Protein AF-A0A7C6T0C9-F1 (afdb_monomer)

Solvent-accessible surface area (backbone atoms only — not comparable to full-atom values): 7483 Å² total; per-residue (Å²): 135,83,84,72,84,91,56,75,66,64,58,50,55,55,47,51,51,51,51,52,49,49,65,76,60,55,83,78,74,68,52,74,64,57,52,50,54,52,50,51,52,52,52,54,31,51,77,69,71,43,58,66,68,56,54,54,53,48,51,52,50,51,52,55,51,49,50,53,52,39,53,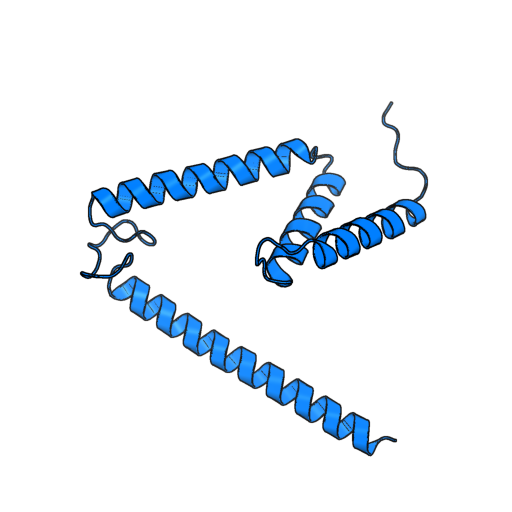57,24,50,77,68,46,20,6,60,83,80,63,76,47,57,36,40,92,99,49,67,38,18,66,70,63,43,54,52,50,52,50,51,48,54,52,49,53,51,51,52,51,51,50,54,51,52,53,52,52,52,51,55,54,57,64,74,75,112

Foldseek 3Di:
DDPDDPDPPVVVVVLVVVLVVCVVPVPVPDDPVNSVVVSVVLVVCVVVVHDSVNVVVVVVVVVVVLVVLLVVLVVVQHASPPSPDGPDPPDNHRPVVVVVVVVVVVVVVVVVVVVVVVVVVVVVVVVVVD

pLDDT: mean 83.06, std 14.76, range [38.5, 98.69]

Mean predicted aligned error: 9.75 Å

Secondary structure (DSSP, 8-state):
-----S-TTHHHHHHHHHHHHHHHT-TT---HHHHHHHHHHHHHHHHTT--HHHHHHHHHHHHHHHHHHHHHHHHTTB-TTTSSSBPPTT-SS-HHHHHHHHHHHHHHHHHHHHHHHHHHHHHHHHHHT-

Sequence (130 aa):
MGKFYARSEDAIEDFWAVVQWASSNNSYGLSNRDLIDRTLAFFHSLQRGADPLTYARRHKRDVEGYERRRKRLLAKGLCVVCGKRKVVPGYTRCRACREDAERRRREYDKLAGAVAYRQKKEQEVMACTL

Radius of gyration: 21.71 Å; Cα contacts (8 Å, |Δi|>4): 54; chains: 1; bounding box: 41×59×47 Å

Structure (mmCIF, N/CA/C/O backbone):
data_AF-A0A7C6T0C9-F1
#
_entry.id   AF-A0A7C6T0C9-F1
#
loop_
_atom_site.group_PDB
_atom_site.id
_atom_site.type_symbol
_atom_site.label_atom_id
_atom_site.label_alt_id
_atom_site.label_comp_id
_atom_site.label_asym_id
_atom_site.label_entity_id
_atom_site.label_seq_id
_atom_site.pdbx_PDB_ins_code
_atom_site.Cartn_x
_atom_site.Cartn_y
_atom_site.Cartn_z
_atom_site.occupancy
_atom_site.B_iso_or_equiv
_atom_site.auth_seq_id
_atom_site.auth_comp_id
_atom_site.auth_asym_id
_atom_site.auth_atom_id
_atom_site.pdbx_PDB_model_num
ATOM 1 N N . MET A 1 1 ? 11.894 34.341 -19.706 1.00 38.50 1 MET A N 1
ATOM 2 C CA . MET A 1 1 ? 12.549 33.512 -20.741 1.00 38.50 1 MET A CA 1
ATOM 3 C C . MET A 1 1 ? 12.976 32.202 -20.099 1.00 38.50 1 MET A C 1
ATOM 5 O O . MET A 1 1 ? 13.898 32.203 -19.294 1.00 38.50 1 MET A O 1
ATOM 9 N N . GLY A 1 2 ? 12.224 31.126 -20.345 1.00 45.25 2 GLY A N 1
ATOM 10 C CA . GLY A 1 2 ? 12.495 29.807 -19.771 1.00 45.25 2 GLY A CA 1
ATOM 11 C C . GLY A 1 2 ? 13.644 29.129 -20.507 1.00 45.25 2 GLY A C 1
ATOM 12 O O . GLY A 1 2 ? 13.589 28.988 -21.726 1.00 45.25 2 GLY A O 1
ATOM 13 N N . LYS A 1 3 ? 14.685 28.732 -19.772 1.00 44.88 3 LYS A N 1
ATOM 14 C CA . LYS A 1 3 ? 15.760 27.884 -20.290 1.00 44.88 3 LYS A CA 1
ATOM 15 C C . LYS A 1 3 ? 15.182 26.483 -20.501 1.00 44.88 3 LYS A C 1
ATOM 17 O O . LYS A 1 3 ? 15.081 25.705 -19.560 1.00 44.88 3 LYS A O 1
ATOM 22 N N . PHE A 1 4 ? 14.731 26.200 -21.720 1.00 47.53 4 PHE A N 1
ATOM 23 C CA . PHE A 1 4 ? 14.509 24.830 -22.170 1.00 47.53 4 PHE A CA 1
ATOM 24 C C . PHE A 1 4 ? 15.866 24.122 -22.151 1.00 47.53 4 PHE A C 1
ATOM 26 O O . PHE A 1 4 ? 16.827 24.630 -22.726 1.00 47.53 4 PHE A O 1
ATOM 33 N N . TYR A 1 5 ? 15.955 23.004 -21.433 1.00 52.88 5 TYR A N 1
ATOM 34 C CA . TYR A 1 5 ? 17.159 22.188 -21.317 1.00 52.88 5 TYR A CA 1
ATOM 35 C C . TYR A 1 5 ? 17.653 21.786 -22.713 1.00 52.88 5 TYR A C 1
ATOM 37 O O . TYR A 1 5 ? 17.076 20.924 -23.373 1.00 52.88 5 TYR A O 1
ATOM 45 N N . ALA A 1 6 ? 18.711 22.443 -23.178 1.00 47.53 6 ALA A N 1
ATOM 46 C CA . ALA A 1 6 ? 19.423 22.072 -24.386 1.00 47.53 6 ALA A CA 1
ATOM 47 C C . ALA A 1 6 ? 20.414 20.953 -24.039 1.00 47.53 6 ALA A C 1
ATOM 49 O O . ALA A 1 6 ? 21.540 21.249 -23.660 1.00 47.53 6 ALA A O 1
ATOM 50 N N . ARG A 1 7 ? 19.931 19.704 -24.134 1.00 52.34 7 ARG A N 1
ATOM 51 C CA . ARG A 1 7 ? 20.622 18.419 -24.403 1.00 52.34 7 ARG A CA 1
ATOM 52 C C . ARG A 1 7 ? 19.964 17.299 -23.601 1.00 52.34 7 ARG A C 1
ATOM 54 O O . ARG A 1 7 ? 20.110 17.193 -22.392 1.00 52.34 7 ARG A O 1
ATOM 61 N N . SER A 1 8 ? 19.206 16.467 -24.303 1.00 60.22 8 SER A N 1
ATOM 62 C CA . SER A 1 8 ? 18.516 15.298 -23.753 1.00 60.22 8 SER A CA 1
ATOM 63 C C . SER A 1 8 ? 19.458 14.162 -23.347 1.00 60.22 8 SER A C 1
ATOM 65 O O . SER A 1 8 ? 19.022 13.277 -22.624 1.00 60.22 8 SER A O 1
ATOM 67 N N . GLU A 1 9 ? 20.712 14.167 -23.807 1.00 61.44 9 GLU A N 1
ATOM 68 C CA . GLU A 1 9 ? 21.683 13.100 -23.524 1.00 61.44 9 GLU A CA 1
ATOM 6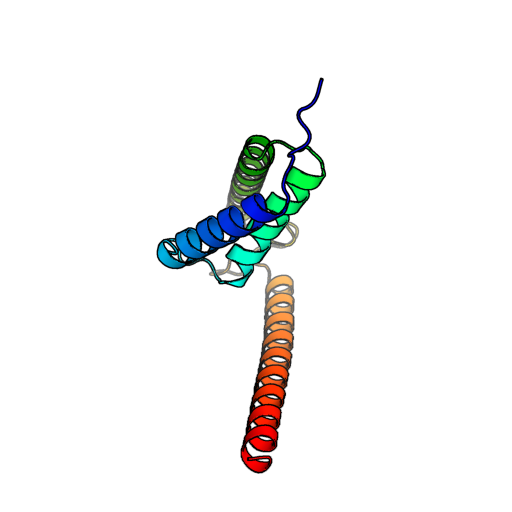9 C C . GLU A 1 9 ? 22.249 13.205 -22.100 1.00 61.44 9 GLU A C 1
ATOM 71 O O . GLU A 1 9 ? 22.198 12.225 -21.361 1.00 61.44 9 GLU A O 1
ATOM 76 N N . ASP A 1 10 ? 22.632 14.404 -21.651 1.00 61.56 10 ASP A N 1
ATOM 77 C CA . ASP A 1 10 ? 23.160 14.622 -20.291 1.00 61.56 10 ASP A CA 1
ATOM 78 C C . ASP A 1 10 ? 22.106 14.305 -19.207 1.00 61.56 10 ASP A C 1
ATOM 80 O O . ASP A 1 10 ? 22.405 13.754 -18.149 1.00 61.56 10 ASP A O 1
ATOM 84 N N . ALA A 1 11 ? 20.827 14.557 -19.506 1.00 63.34 11 ALA A N 1
ATOM 85 C CA . ALA A 1 11 ? 19.718 14.249 -18.604 1.00 63.34 11 ALA A CA 1
ATOM 86 C C . ALA A 1 11 ? 19.483 12.736 -18.410 1.00 63.34 11 ALA A C 1
ATOM 88 O O . ALA A 1 11 ? 18.895 12.331 -17.403 1.00 63.34 11 ALA A O 1
ATOM 89 N N . ILE A 1 12 ? 19.903 11.900 -19.367 1.00 69.25 12 ILE A N 1
ATOM 90 C CA . ILE A 1 12 ? 19.777 10.438 -19.278 1.00 69.25 12 ILE A CA 1
ATOM 91 C C . ILE A 1 12 ? 20.890 9.861 -18.399 1.00 69.25 12 ILE A C 1
ATOM 93 O O . ILE A 1 12 ? 20.626 8.953 -17.611 1.00 69.25 12 ILE A O 1
ATOM 97 N N . GLU A 1 13 ? 22.112 10.385 -18.483 1.00 70.06 13 GLU A N 1
ATOM 98 C CA . GLU A 1 13 ? 23.197 9.932 -17.605 1.00 70.06 13 GLU A CA 1
ATOM 99 C C . GLU A 1 13 ? 22.952 10.338 -16.147 1.00 70.06 13 GLU A C 1
ATOM 101 O O . GLU A 1 13 ? 23.055 9.497 -15.250 1.00 70.06 13 GLU A O 1
ATOM 106 N N . ASP A 1 14 ? 22.490 11.570 -15.911 1.00 70.56 14 ASP A N 1
ATOM 107 C CA . ASP A 1 14 ? 22.082 12.029 -14.577 1.00 70.56 14 ASP A CA 1
ATOM 108 C C . ASP A 1 14 ? 20.948 11.168 -13.995 1.00 70.56 14 ASP A C 1
ATOM 110 O O . ASP A 1 14 ? 20.917 10.867 -12.797 1.00 70.56 14 ASP A O 1
ATOM 114 N N . PHE A 1 15 ? 20.023 10.711 -14.844 1.00 70.44 15 PHE A N 1
ATOM 115 C CA . PHE A 1 15 ? 18.966 9.790 -14.439 1.00 70.44 15 PHE A CA 1
ATOM 116 C C . PHE A 1 15 ? 19.518 8.451 -13.950 1.00 70.44 15 PHE A C 1
ATOM 118 O O . PHE A 1 15 ? 19.148 7.990 -12.865 1.00 70.44 15 PHE A O 1
ATOM 125 N N . TRP A 1 16 ? 20.408 7.832 -14.728 1.00 73.94 16 TRP A N 1
ATOM 126 C CA . TRP A 1 16 ? 21.013 6.556 -14.357 1.00 73.94 16 TRP A CA 1
ATOM 127 C C . TRP A 1 16 ? 21.884 6.680 -13.110 1.00 73.94 16 TRP A C 1
ATOM 129 O O . TRP A 1 16 ? 21.823 5.796 -12.257 1.00 73.94 16 TRP A O 1
ATOM 139 N N . ALA A 1 17 ? 22.589 7.798 -12.927 1.00 71.94 17 ALA A N 1
ATOM 140 C CA . ALA A 1 17 ? 23.338 8.076 -11.706 1.00 71.94 17 ALA A CA 1
ATOM 141 C C . ALA A 1 17 ? 22.425 8.151 -10.468 1.00 71.94 17 ALA A C 1
ATOM 143 O O . ALA A 1 17 ? 22.739 7.559 -9.433 1.00 71.94 17 ALA A O 1
ATOM 144 N N . VAL A 1 18 ? 21.257 8.801 -10.569 1.00 67.19 18 VAL A N 1
ATOM 145 C CA . VAL A 1 18 ? 20.262 8.846 -9.480 1.00 67.19 18 VAL A CA 1
ATOM 146 C C . VAL A 1 18 ? 19.683 7.459 -9.194 1.00 67.19 18 VAL A C 1
ATOM 148 O O . VAL A 1 18 ? 19.559 7.081 -8.028 1.00 67.19 18 VAL A O 1
ATOM 151 N N . VAL A 1 19 ? 19.362 6.677 -10.228 1.00 70.50 19 VAL A N 1
ATOM 152 C CA . VAL A 1 19 ? 18.859 5.300 -10.075 1.00 70.50 19 VAL A CA 1
ATOM 153 C C . VAL A 1 19 ? 19.912 4.399 -9.425 1.00 70.50 19 VAL A C 1
ATOM 155 O O . VAL A 1 19 ? 19.600 3.661 -8.490 1.00 70.50 19 VAL A O 1
ATOM 158 N N . GLN A 1 20 ? 21.165 4.484 -9.866 1.00 71.31 20 GLN A N 1
ATOM 159 C CA . GLN A 1 20 ? 22.276 3.686 -9.354 1.00 71.31 20 GLN A CA 1
ATOM 160 C C . GLN A 1 20 ? 22.632 4.079 -7.915 1.00 71.31 20 GLN A C 1
ATOM 162 O O . GLN A 1 20 ? 22.815 3.204 -7.064 1.00 71.31 20 GLN A O 1
ATOM 167 N N . TRP A 1 21 ? 22.629 5.376 -7.595 1.00 73.12 21 TRP A N 1
ATOM 168 C CA . TRP A 1 21 ? 22.772 5.868 -6.224 1.00 73.12 21 TRP A CA 1
ATOM 169 C C . TRP A 1 21 ? 21.621 5.401 -5.326 1.00 73.12 21 TRP A C 1
ATOM 171 O O . TRP A 1 21 ? 21.874 4.920 -4.223 1.00 73.12 21 TRP A O 1
ATOM 181 N N . ALA A 1 22 ? 20.371 5.481 -5.788 1.00 64.81 22 ALA A N 1
ATOM 182 C CA . ALA A 1 22 ? 19.203 5.050 -5.021 1.00 64.81 22 ALA A CA 1
ATOM 183 C C . ALA A 1 22 ? 19.175 3.527 -4.804 1.00 64.81 22 ALA A C 1
ATOM 185 O O . ALA A 1 22 ? 18.794 3.071 -3.728 1.00 64.81 22 ALA A O 1
ATOM 186 N N . SER A 1 23 ? 19.635 2.744 -5.785 1.00 66.94 23 SER A N 1
ATOM 187 C CA . SER A 1 23 ? 19.823 1.293 -5.658 1.00 66.94 23 SER A CA 1
ATOM 188 C C . SER A 1 23 ? 20.915 0.951 -4.641 1.00 66.94 23 SER A C 1
ATOM 190 O O . SER A 1 23 ? 20.745 0.041 -3.833 1.00 66.94 23 SER A O 1
ATOM 192 N N . SER A 1 24 ? 22.021 1.699 -4.652 1.00 71.62 24 SER A N 1
ATOM 193 C CA . SER A 1 24 ? 23.161 1.485 -3.749 1.00 71.62 24 SER A CA 1
ATOM 194 C C . SER A 1 24 ? 22.864 1.949 -2.318 1.00 71.62 24 SER A C 1
ATOM 196 O O . SER A 1 24 ? 23.388 1.391 -1.359 1.00 71.62 24 SER A O 1
ATOM 198 N N . ASN A 1 25 ? 21.978 2.938 -2.169 1.00 62.53 25 ASN A N 1
ATOM 199 C CA . ASN A 1 25 ? 21.527 3.494 -0.893 1.00 62.53 25 ASN A CA 1
ATOM 200 C C . ASN A 1 25 ? 20.106 3.056 -0.524 1.00 62.53 25 ASN A C 1
ATOM 202 O O . ASN A 1 25 ? 19.431 3.750 0.240 1.00 62.53 25 ASN A O 1
ATOM 206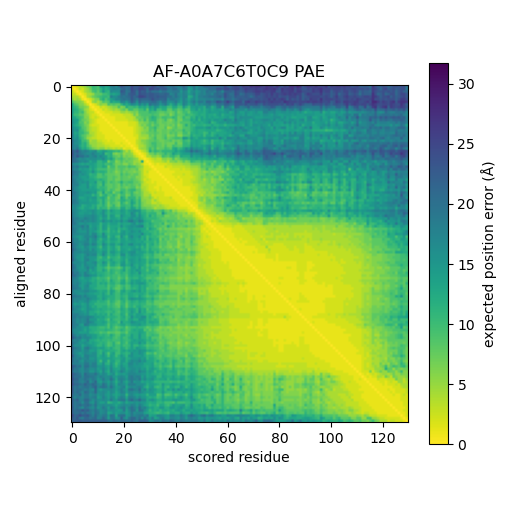 N N . ASN A 1 26 ? 19.637 1.904 -1.018 1.00 60.03 26 ASN A N 1
ATOM 207 C CA . ASN A 1 26 ? 18.351 1.327 -0.617 1.00 60.03 26 ASN A CA 1
ATOM 208 C C . ASN A 1 26 ? 18.403 0.750 0.816 1.00 60.03 26 ASN A C 1
ATOM 210 O O . ASN A 1 26 ? 18.002 -0.379 1.086 1.00 60.03 26 ASN A O 1
ATOM 214 N N . SER A 1 27 ? 18.889 1.549 1.764 1.00 52.06 27 SER A N 1
ATOM 215 C CA . SER A 1 27 ? 18.872 1.298 3.204 1.00 52.06 27 SER A CA 1
ATOM 216 C C . SER A 1 27 ? 17.458 1.383 3.795 1.00 52.06 27 SER A C 1
ATOM 218 O O . SER A 1 27 ? 17.242 1.017 4.946 1.00 52.06 27 SER A O 1
ATOM 220 N N . TYR A 1 28 ? 16.477 1.834 3.005 1.00 56.53 28 TYR A N 1
ATOM 221 C CA . TYR A 1 28 ? 15.099 2.070 3.436 1.00 56.53 28 TYR A CA 1
ATOM 222 C C . TYR A 1 28 ? 14.163 0.863 3.269 1.00 56.53 28 TYR A C 1
ATOM 224 O O . TYR A 1 28 ? 12.984 0.971 3.606 1.00 56.53 28 TYR A O 1
ATOM 232 N N . GLY A 1 29 ? 14.650 -0.271 2.748 1.00 68.81 29 GLY A N 1
ATOM 233 C CA . GLY A 1 29 ? 13.832 -1.475 2.555 1.00 68.81 29 GLY A CA 1
ATOM 234 C C . GLY A 1 29 ? 12.692 -1.292 1.547 1.00 68.81 29 GLY A C 1
ATOM 235 O O . GLY A 1 29 ? 11.665 -1.963 1.650 1.00 68.81 29 GLY A O 1
ATOM 236 N N . LEU A 1 30 ? 12.842 -0.363 0.596 1.00 68.75 30 LEU A N 1
ATOM 237 C CA . LEU A 1 30 ? 11.861 -0.165 -0.469 1.00 68.75 30 LEU A CA 1
ATOM 238 C C . LEU A 1 30 ? 11.982 -1.296 -1.489 1.00 68.75 30 LEU A C 1
ATOM 240 O O . LEU A 1 30 ? 13.088 -1.731 -1.822 1.00 68.75 30 LEU A O 1
ATOM 244 N N . SER A 1 31 ? 10.847 -1.759 -2.014 1.00 76.38 31 SER A N 1
ATOM 245 C CA . SER A 1 31 ? 10.875 -2.699 -3.132 1.00 76.38 31 SER A CA 1
ATOM 246 C C . SER A 1 31 ? 11.382 -1.992 -4.397 1.00 76.38 31 SER A C 1
ATOM 248 O O . SER A 1 31 ? 11.165 -0.790 -4.569 1.00 76.38 31 SER A O 1
ATOM 250 N N . ASN A 1 32 ? 12.009 -2.726 -5.325 1.00 73.06 32 ASN A N 1
ATOM 251 C CA . ASN A 1 32 ? 12.438 -2.159 -6.616 1.00 73.06 32 ASN A CA 1
ATOM 252 C C . ASN A 1 32 ? 11.285 -1.475 -7.366 1.00 73.06 32 ASN A C 1
ATOM 254 O O . ASN A 1 32 ? 11.493 -0.481 -8.055 1.00 73.06 32 ASN A O 1
ATOM 258 N N . ARG A 1 33 ? 10.054 -1.967 -7.191 1.00 72.00 33 ARG A N 1
ATOM 259 C CA . ARG A 1 33 ? 8.858 -1.353 -7.766 1.00 72.00 33 ARG A CA 1
ATOM 260 C C . ARG A 1 33 ? 8.567 0.024 -7.166 1.00 72.00 33 ARG A C 1
ATOM 262 O O . ARG A 1 33 ? 8.304 0.949 -7.921 1.00 72.00 33 ARG A O 1
ATOM 269 N N . ASP A 1 34 ? 8.670 0.179 -5.845 1.00 71.88 34 ASP A N 1
ATOM 270 C CA . ASP A 1 34 ? 8.449 1.472 -5.177 1.00 71.88 34 ASP A CA 1
ATOM 271 C C . ASP A 1 34 ? 9.488 2.519 -5.602 1.00 71.88 34 ASP A C 1
ATOM 273 O O . ASP A 1 34 ? 9.169 3.701 -5.742 1.00 71.88 34 ASP A O 1
ATOM 277 N N . LEU A 1 35 ? 10.732 2.081 -5.818 1.00 75.00 35 LEU A N 1
ATOM 278 C CA . LEU A 1 35 ? 11.804 2.907 -6.371 1.00 75.00 35 LEU A CA 1
ATOM 279 C C . LEU A 1 35 ? 11.469 3.369 -7.792 1.00 75.00 35 LEU A C 1
ATOM 281 O O . LEU A 1 35 ? 11.512 4.567 -8.060 1.00 75.00 35 LEU A O 1
ATOM 285 N N . ILE A 1 36 ? 11.074 2.450 -8.676 1.00 78.38 36 ILE A N 1
ATOM 286 C CA . ILE A 1 36 ? 10.688 2.772 -10.057 1.00 78.38 36 ILE A CA 1
ATOM 287 C C . ILE A 1 36 ? 9.479 3.715 -10.086 1.00 78.38 36 ILE A C 1
ATOM 289 O O . ILE A 1 36 ? 9.527 4.735 -10.768 1.00 78.38 36 ILE A O 1
ATOM 293 N N . ASP A 1 37 ? 8.429 3.439 -9.310 1.00 74.25 37 ASP A N 1
ATOM 294 C CA . ASP A 1 37 ? 7.214 4.260 -9.284 1.00 74.25 37 ASP A CA 1
ATOM 295 C C . ASP A 1 37 ? 7.503 5.686 -8.781 1.00 74.25 37 ASP A C 1
ATOM 297 O O . ASP A 1 37 ? 7.005 6.662 -9.349 1.00 74.25 37 ASP A O 1
ATOM 301 N N . ARG A 1 38 ? 8.354 5.843 -7.756 1.00 71.94 38 ARG A N 1
ATOM 302 C CA . ARG A 1 38 ? 8.784 7.169 -7.272 1.00 71.94 38 ARG A CA 1
ATOM 303 C C . ARG A 1 38 ? 9.606 7.921 -8.307 1.00 71.94 38 ARG A C 1
ATOM 305 O O . ARG A 1 38 ? 9.399 9.120 -8.491 1.00 71.94 38 ARG A O 1
ATOM 312 N N . THR A 1 39 ? 10.508 7.217 -8.974 1.00 79.19 39 THR A N 1
ATOM 313 C CA . THR A 1 39 ? 11.376 7.770 -10.009 1.00 79.19 39 THR A CA 1
ATOM 314 C C . THR A 1 39 ? 10.570 8.209 -11.236 1.00 79.19 39 THR A C 1
ATOM 316 O O . THR A 1 39 ? 10.740 9.330 -11.715 1.00 79.19 39 THR A O 1
ATOM 319 N N . LEU A 1 40 ? 9.612 7.398 -11.695 1.00 79.94 40 LEU A N 1
ATOM 320 C CA . LEU A 1 40 ? 8.706 7.753 -12.792 1.00 79.94 40 LEU A CA 1
ATOM 321 C C . LEU A 1 40 ? 7.777 8.915 -12.423 1.00 79.94 40 LEU A C 1
ATOM 323 O O . LEU A 1 40 ? 7.550 9.808 -13.239 1.00 79.94 40 LEU A O 1
ATOM 327 N N . ALA A 1 41 ? 7.259 8.947 -11.192 1.00 73.56 41 ALA A N 1
ATOM 328 C CA . ALA A 1 41 ? 6.434 10.056 -10.720 1.00 73.56 41 ALA A CA 1
ATOM 329 C C . ALA A 1 41 ? 7.209 11.384 -10.692 1.00 73.56 41 ALA A C 1
ATOM 331 O O . ALA A 1 41 ? 6.665 12.417 -11.087 1.00 73.56 41 ALA A O 1
ATOM 332 N N . PHE A 1 42 ? 8.480 11.348 -10.284 1.00 72.19 42 PHE A N 1
ATOM 333 C CA . PHE A 1 42 ? 9.395 12.487 -10.361 1.00 72.19 42 PHE A CA 1
ATOM 334 C C . PHE A 1 42 ? 9.647 12.915 -11.817 1.00 72.19 42 PHE A C 1
ATOM 336 O O . PHE A 1 42 ? 9.545 14.096 -12.146 1.00 72.19 42 PHE A O 1
ATOM 343 N N . PHE A 1 43 ? 9.875 11.968 -12.729 1.00 79.38 43 PHE A N 1
ATOM 344 C CA . PHE A 1 43 ? 10.050 12.280 -14.152 1.00 79.38 43 PHE A CA 1
ATOM 345 C C . PHE A 1 43 ? 8.814 12.933 -14.776 1.00 79.38 43 PHE A C 1
ATOM 347 O O . PHE A 1 43 ? 8.912 13.962 -15.447 1.00 79.38 43 PHE A O 1
ATOM 354 N N . HIS A 1 44 ? 7.626 12.392 -14.512 1.00 76.19 44 HIS A N 1
ATOM 355 C CA . HIS A 1 44 ? 6.383 12.980 -15.004 1.00 76.19 44 HIS A CA 1
ATOM 356 C C . HIS A 1 44 ? 6.071 14.340 -14.372 1.00 76.19 44 HIS A C 1
ATOM 358 O O . HIS A 1 44 ? 5.426 15.168 -15.019 1.00 76.19 44 HIS A O 1
ATOM 364 N N . SER A 1 45 ? 6.510 14.602 -13.133 1.00 71.38 45 SER A N 1
ATOM 365 C CA . SER A 1 45 ? 6.373 15.935 -12.544 1.00 71.38 45 SER A CA 1
ATOM 366 C C . SER A 1 45 ? 7.260 16.943 -13.272 1.00 71.38 45 SER A C 1
ATOM 368 O O . SER A 1 45 ? 6.767 18.007 -13.641 1.00 71.38 45 SER A O 1
ATOM 370 N N . LEU A 1 46 ? 8.507 16.577 -13.592 1.00 76.12 46 LEU A N 1
ATOM 371 C CA . LEU A 1 46 ? 9.411 17.421 -14.381 1.00 76.12 46 LEU A CA 1
ATOM 372 C C . LEU A 1 46 ? 8.855 17.729 -15.778 1.00 76.12 46 LEU A C 1
ATOM 374 O O . LEU A 1 46 ? 8.837 18.889 -16.182 1.00 76.12 46 LEU A O 1
ATOM 378 N N . GLN A 1 47 ? 8.311 16.729 -16.481 1.00 80.88 47 GLN A N 1
ATOM 379 C CA . GLN A 1 47 ? 7.689 16.928 -17.801 1.00 80.88 47 GLN A CA 1
ATOM 380 C C . GLN A 1 47 ? 6.500 17.901 -17.778 1.00 80.88 47 GLN A C 1
ATOM 382 O O . GLN A 1 47 ? 6.207 18.545 -18.781 1.00 80.88 47 GLN A O 1
ATOM 387 N N . ARG A 1 48 ? 5.809 18.026 -16.639 1.00 79.12 48 ARG A N 1
ATOM 388 C CA . ARG A 1 48 ? 4.682 18.956 -16.451 1.00 79.12 48 ARG A CA 1
ATOM 389 C C . ARG A 1 48 ? 5.106 20.300 -15.849 1.00 79.12 48 ARG A C 1
ATOM 391 O O . ARG A 1 48 ? 4.240 21.088 -15.479 1.00 79.12 48 ARG A O 1
ATOM 398 N N . GLY A 1 49 ? 6.410 20.545 -15.704 1.00 81.38 49 GLY A N 1
ATOM 399 C CA . GLY A 1 49 ? 6.948 21.741 -15.054 1.00 81.38 49 GLY A CA 1
ATOM 400 C C . GLY A 1 49 ? 6.642 21.822 -13.555 1.00 81.38 49 GLY A C 1
ATOM 401 O O . GLY A 1 49 ? 6.732 22.898 -12.968 1.00 81.38 49 GLY A O 1
ATOM 402 N N . ALA A 1 50 ? 6.251 20.713 -12.923 1.00 75.50 50 ALA A N 1
ATOM 403 C CA . ALA A 1 50 ? 6.042 20.666 -11.487 1.00 75.50 50 ALA A CA 1
ATOM 404 C C . ALA A 1 50 ? 7.395 20.526 -10.779 1.00 75.50 50 ALA A C 1
ATOM 406 O O . ALA A 1 50 ? 8.134 19.565 -10.995 1.00 75.50 50 ALA A O 1
ATOM 407 N N . ASP A 1 51 ? 7.694 21.492 -9.912 1.00 78.19 51 ASP A N 1
ATOM 408 C CA . ASP A 1 51 ? 8.902 21.516 -9.091 1.00 78.19 51 ASP A CA 1
ATOM 409 C C . ASP A 1 51 ? 8.983 20.243 -8.220 1.00 78.19 51 ASP A C 1
ATOM 411 O O . ASP A 1 51 ? 8.035 19.953 -7.482 1.00 78.19 51 ASP A O 1
ATOM 415 N N . PRO A 1 52 ? 10.084 19.475 -8.256 1.00 73.19 52 PRO A N 1
ATOM 416 C CA . PRO A 1 52 ? 10.285 18.302 -7.409 1.00 73.19 52 PRO A CA 1
ATOM 417 C C . PRO A 1 52 ? 9.990 18.500 -5.921 1.00 73.19 52 PRO A C 1
ATOM 419 O O . PRO A 1 52 ? 9.473 17.590 -5.261 1.00 73.19 52 PRO A O 1
ATOM 422 N N . LEU A 1 53 ? 10.261 19.692 -5.377 1.00 77.19 53 LEU A N 1
ATOM 423 C CA . LEU A 1 53 ? 9.953 19.989 -3.978 1.00 77.19 53 LEU A CA 1
ATOM 424 C C . LEU A 1 53 ? 8.440 19.985 -3.729 1.00 77.19 53 LEU A C 1
ATOM 426 O O . LEU A 1 53 ? 7.997 19.618 -2.638 1.00 77.19 53 LEU A O 1
ATOM 430 N N . THR A 1 54 ? 7.623 20.324 -4.730 1.00 81.69 54 THR A N 1
ATOM 431 C CA . THR A 1 54 ? 6.159 20.226 -4.639 1.00 81.69 54 THR A CA 1
ATOM 432 C C . THR A 1 54 ? 5.688 18.775 -4.576 1.00 81.69 54 THR A C 1
ATOM 434 O O . THR A 1 54 ? 4.816 18.468 -3.758 1.00 81.69 54 THR A O 1
ATOM 437 N N . TYR A 1 55 ? 6.303 17.864 -5.342 1.00 77.88 55 TYR A N 1
ATOM 438 C CA . TYR A 1 55 ? 6.009 16.430 -5.270 1.00 77.88 55 TYR A CA 1
ATOM 439 C C . TYR A 1 55 ? 6.369 15.861 -3.895 1.00 77.88 55 TYR A C 1
ATOM 441 O O . TYR A 1 55 ? 5.523 15.252 -3.240 1.00 77.88 55 TYR A O 1
ATOM 449 N N . ALA A 1 56 ? 7.583 16.133 -3.404 1.00 78.44 56 ALA A N 1
ATOM 450 C CA . ALA A 1 56 ? 8.028 15.664 -2.092 1.00 78.44 56 ALA A CA 1
ATOM 451 C C . ALA A 1 56 ? 7.134 16.192 -0.954 1.00 78.44 56 ALA A C 1
ATOM 453 O O . ALA A 1 56 ? 6.714 15.430 -0.077 1.00 78.44 56 ALA A O 1
ATOM 454 N N . ARG A 1 57 ? 6.770 17.484 -0.989 1.00 82.75 57 ARG A N 1
ATOM 455 C CA . ARG A 1 57 ? 5.840 18.093 -0.021 1.00 82.75 57 ARG A CA 1
ATOM 456 C C . ARG A 1 57 ? 4.449 17.463 -0.086 1.00 82.75 57 ARG A C 1
ATOM 458 O O . ARG A 1 57 ? 3.854 17.216 0.964 1.00 82.75 57 ARG A O 1
ATOM 465 N N . ARG A 1 58 ? 3.930 17.19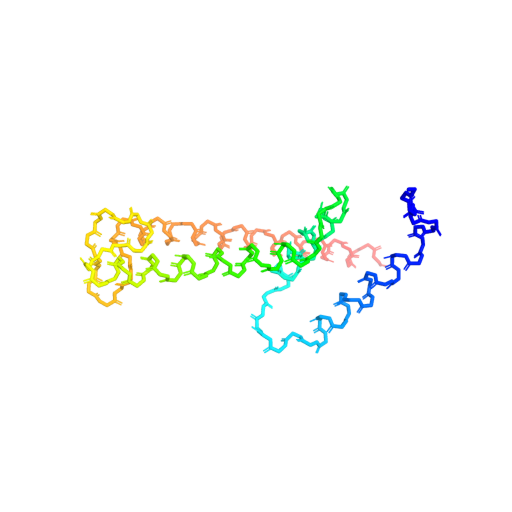4 -1.290 1.00 83.62 58 ARG A N 1
ATOM 466 C CA . ARG A 1 58 ? 2.635 16.526 -1.486 1.00 83.62 58 ARG A CA 1
ATOM 467 C C . ARG A 1 58 ? 2.662 15.102 -0.941 1.00 83.62 58 ARG A C 1
ATOM 469 O O . ARG A 1 58 ? 1.819 14.769 -0.119 1.00 83.62 58 ARG A O 1
ATOM 476 N N . HIS A 1 59 ? 3.673 14.314 -1.299 1.00 83.12 59 HIS A N 1
ATOM 477 C CA . HIS A 1 59 ? 3.840 12.952 -0.799 1.00 83.12 59 HIS A CA 1
ATOM 478 C C . HIS A 1 59 ? 3.937 12.924 0.734 1.00 83.12 59 HIS A C 1
ATOM 480 O O . HIS A 1 59 ? 3.247 12.140 1.382 1.00 83.12 59 HIS A O 1
ATOM 486 N N . LYS A 1 60 ? 4.730 13.819 1.345 1.00 85.88 60 LYS A N 1
ATOM 487 C CA . LYS A 1 60 ? 4.805 13.941 2.811 1.00 85.88 60 LYS A CA 1
ATOM 488 C C . LYS A 1 60 ? 3.431 14.238 3.426 1.00 85.88 60 LYS A C 1
ATOM 490 O O . LYS A 1 60 ? 3.028 13.561 4.369 1.00 85.88 60 LYS A O 1
ATOM 495 N N . ARG A 1 61 ? 2.686 15.195 2.861 1.00 89.06 61 ARG A N 1
ATOM 496 C CA . ARG A 1 61 ? 1.329 15.547 3.309 1.00 89.06 61 ARG A CA 1
ATOM 497 C C . ARG A 1 61 ? 0.357 14.370 3.193 1.00 89.06 61 ARG A C 1
ATOM 499 O O . ARG A 1 61 ? -0.444 14.164 4.104 1.00 89.06 61 ARG A O 1
ATOM 506 N N . ASP A 1 62 ? 0.436 13.604 2.108 1.00 87.69 62 ASP A N 1
ATOM 507 C CA . ASP A 1 62 ? -0.425 12.445 1.863 1.00 87.69 62 ASP A CA 1
ATOM 508 C C . ASP A 1 62 ? -0.128 11.313 2.860 1.00 87.69 62 ASP A C 1
ATOM 510 O O . ASP A 1 62 ? -1.057 10.756 3.450 1.00 87.69 62 ASP A O 1
ATOM 514 N N . VAL A 1 63 ? 1.152 11.041 3.143 1.00 88.06 63 VAL A N 1
ATOM 515 C CA . VAL A 1 63 ? 1.579 10.063 4.162 1.00 88.06 63 VAL A CA 1
ATOM 516 C C . VAL A 1 63 ? 1.124 10.484 5.563 1.00 88.06 63 VAL A C 1
ATOM 518 O O . VAL A 1 63 ? 0.507 9.694 6.280 1.00 88.06 63 VAL A O 1
ATOM 521 N N . GLU A 1 64 ? 1.353 11.738 5.957 1.00 93.62 64 GLU A N 1
ATOM 522 C CA . GLU A 1 64 ? 0.905 12.262 7.256 1.00 93.62 64 GLU A CA 1
ATOM 523 C C . GLU A 1 64 ? -0.627 12.268 7.379 1.00 93.62 64 GLU A C 1
ATOM 525 O O . GLU A 1 64 ? -1.187 11.981 8.442 1.00 93.62 64 GLU A O 1
ATOM 530 N N . GLY A 1 65 ? -1.337 12.594 6.296 1.00 95.00 65 GLY A N 1
ATOM 531 C CA . GLY A 1 65 ? -2.795 12.515 6.216 1.00 95.00 65 GLY A CA 1
ATOM 532 C 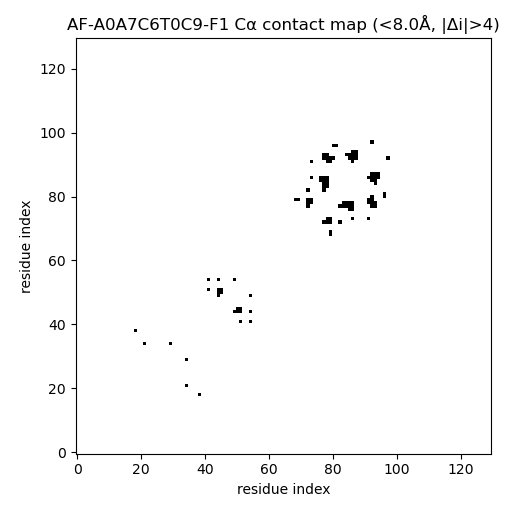C . GLY A 1 65 ? -3.304 11.084 6.390 1.00 95.00 65 GLY A C 1
ATOM 533 O O . GLY A 1 65 ? -4.239 10.848 7.164 1.00 95.00 65 GLY A O 1
ATOM 534 N N . TYR A 1 66 ? -2.655 10.125 5.729 1.00 94.81 66 TYR A N 1
ATOM 535 C CA . TYR A 1 66 ? -2.957 8.704 5.851 1.00 94.81 66 TYR A CA 1
ATOM 536 C C . TYR A 1 66 ? -2.746 8.195 7.283 1.00 94.81 66 TYR A C 1
ATOM 538 O O . TYR A 1 66 ? -3.658 7.588 7.851 1.00 94.81 66 TYR A O 1
ATOM 546 N N . GLU A 1 67 ? -1.612 8.505 7.916 1.00 95.50 67 GLU A N 1
ATOM 547 C CA . GLU A 1 67 ? -1.329 8.090 9.296 1.00 95.50 67 GLU A CA 1
ATOM 548 C C . GLU A 1 67 ? -2.302 8.712 10.306 1.00 95.50 67 GLU A C 1
ATOM 550 O O . GLU A 1 67 ? -2.825 8.015 11.183 1.00 95.50 67 GLU A O 1
ATOM 555 N N . ARG A 1 68 ? -2.641 10.001 10.156 1.00 97.75 68 ARG A N 1
ATOM 556 C CA . ARG A 1 68 ? -3.669 10.647 10.993 1.00 97.75 68 ARG A CA 1
ATOM 557 C C . ARG A 1 68 ? -5.025 9.960 10.854 1.00 97.75 68 ARG A C 1
ATOM 559 O O . ARG A 1 68 ? -5.674 9.664 11.861 1.00 97.75 68 ARG A O 1
ATOM 566 N N . ARG A 1 69 ? -5.450 9.656 9.622 1.00 97.44 69 ARG A N 1
ATOM 567 C CA . ARG A 1 69 ? -6.694 8.917 9.358 1.00 97.44 69 ARG A CA 1
ATOM 568 C C . ARG A 1 69 ? -6.654 7.525 9.987 1.00 97.44 69 ARG A C 1
ATOM 570 O O . ARG A 1 69 ? -7.618 7.134 10.644 1.00 97.44 69 ARG A O 1
ATOM 577 N N . ARG A 1 70 ? -5.550 6.795 9.818 1.00 97.75 70 ARG A N 1
ATOM 578 C CA . ARG A 1 70 ? -5.344 5.452 10.371 1.00 97.75 70 ARG A CA 1
ATOM 579 C C . ARG A 1 70 ? -5.468 5.451 11.894 1.00 97.75 70 ARG A C 1
ATOM 581 O O . ARG A 1 70 ? -6.277 4.689 12.421 1.00 97.75 70 ARG A O 1
ATOM 588 N N . LYS A 1 71 ? -4.751 6.341 12.590 1.00 97.94 71 LYS A N 1
ATOM 589 C CA . LYS A 1 71 ? -4.818 6.489 14.057 1.00 97.94 71 LYS A CA 1
ATOM 590 C C . LYS A 1 71 ? -6.234 6.815 14.532 1.00 97.94 71 LYS A C 1
ATOM 592 O O . LYS A 1 71 ? -6.745 6.149 15.427 1.00 97.94 71 LYS A O 1
ATOM 597 N N . ARG A 1 72 ? -6.906 7.774 13.883 1.00 98.38 72 ARG A N 1
ATOM 598 C CA . ARG A 1 72 ? -8.294 8.149 14.206 1.00 98.38 72 ARG A CA 1
ATOM 599 C C . ARG A 1 72 ? -9.269 6.978 14.051 1.00 98.38 72 ARG A C 1
ATOM 601 O O . ARG A 1 72 ? -10.183 6.848 14.858 1.00 98.38 72 ARG A O 1
ATOM 608 N N . LEU A 1 73 ? -9.126 6.160 13.008 1.00 98.31 73 LEU A N 1
ATOM 609 C CA . LEU A 1 73 ? -10.001 5.003 12.795 1.00 98.31 73 LEU A CA 1
ATOM 610 C C . LEU A 1 73 ? -9.739 3.901 13.825 1.00 98.31 73 LEU A C 1
ATOM 612 O O . LEU A 1 73 ? -10.695 3.383 14.396 1.00 98.31 73 LEU A O 1
ATOM 616 N N . LEU A 1 74 ? -8.469 3.607 14.122 1.00 97.94 74 LEU A N 1
ATOM 617 C CA . LEU A 1 74 ? -8.094 2.621 15.139 1.00 97.94 74 LEU A CA 1
ATOM 618 C C . LEU A 1 74 ? -8.569 3.021 16.539 1.00 97.94 74 LEU A C 1
ATOM 620 O O . LEU A 1 74 ? -9.130 2.184 17.237 1.00 97.94 74 LEU A O 1
ATOM 624 N N . ALA A 1 75 ? -8.442 4.298 16.912 1.00 98.12 75 ALA A N 1
ATOM 625 C CA . ALA A 1 75 ? -8.946 4.814 18.187 1.00 98.12 75 ALA A CA 1
ATOM 626 C C . ALA A 1 75 ? -10.470 4.646 18.340 1.00 98.12 75 ALA A C 1
ATOM 628 O O . ALA A 1 75 ? -10.973 4.500 19.447 1.00 98.12 75 ALA A O 1
ATOM 629 N N . LYS A 1 76 ? -11.213 4.621 17.226 1.00 98.25 76 LYS A N 1
ATOM 630 C CA . LYS A 1 76 ? -12.662 4.354 17.199 1.00 98.25 76 LYS A CA 1
ATOM 631 C C . LYS A 1 76 ? -13.003 2.864 17.072 1.00 98.25 76 LYS A C 1
ATOM 633 O O . LYS A 1 76 ? -14.172 2.520 16.917 1.00 98.25 76 LYS A O 1
ATOM 638 N N . GLY A 1 77 ? -12.002 1.982 17.048 1.00 98.38 77 GLY A N 1
ATOM 639 C CA . GLY A 1 77 ? -12.183 0.556 16.786 1.00 98.38 77 GLY A CA 1
ATOM 640 C C . GLY A 1 77 ? -12.721 0.257 15.384 1.00 98.38 77 GLY A C 1
ATOM 641 O O . GLY A 1 77 ? -13.357 -0.776 15.187 1.00 98.38 77 GLY A O 1
ATOM 642 N N . LEU A 1 78 ? -12.508 1.146 14.407 1.00 98.69 78 LEU A N 1
ATOM 643 C CA . LEU A 1 78 ? -13.002 1.017 13.033 1.00 98.69 78 LEU A CA 1
ATOM 644 C C . LEU A 1 78 ? -11.908 0.540 12.076 1.00 98.69 78 LEU A C 1
ATOM 646 O O . LEU A 1 78 ? -10.728 0.858 12.212 1.00 98.69 78 LEU A O 1
ATOM 650 N N . CYS A 1 79 ? -12.319 -0.211 11.057 1.00 98.62 79 CYS A N 1
ATOM 651 C CA . CYS A 1 79 ? -11.432 -0.725 10.021 1.00 98.62 79 CYS A CA 1
ATOM 652 C C . CYS A 1 79 ? -10.692 0.400 9.290 1.00 98.62 79 CYS A C 1
ATOM 654 O O . CYS A 1 79 ? -11.324 1.278 8.708 1.00 98.62 79 CYS A O 1
ATOM 656 N N . VAL A 1 80 ? -9.360 0.303 9.214 1.00 98.44 80 VAL A N 1
ATOM 657 C CA . VAL A 1 80 ? -8.512 1.324 8.562 1.00 98.44 80 VAL A CA 1
ATOM 658 C C . VAL A 1 80 ? -8.740 1.455 7.051 1.00 98.44 80 VAL A C 1
ATOM 660 O O . VAL A 1 80 ? -8.432 2.491 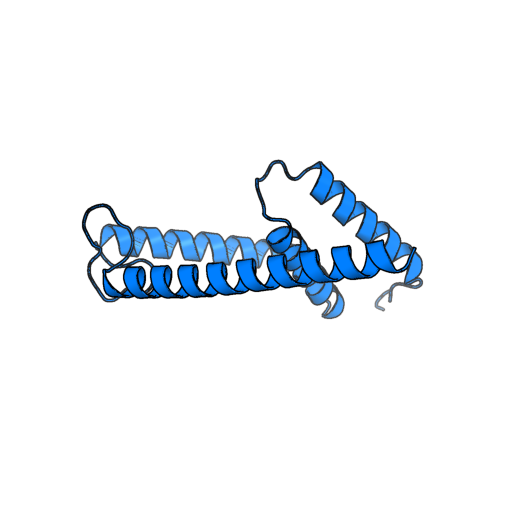6.476 1.00 98.44 80 VAL A O 1
ATOM 663 N N . VAL A 1 81 ? -9.298 0.420 6.413 1.00 98.00 81 VAL A N 1
ATOM 664 C CA . VAL A 1 81 ? -9.562 0.382 4.966 1.00 98.00 81 VAL A CA 1
ATOM 665 C C . VAL A 1 81 ? -10.923 0.998 4.649 1.00 98.00 81 VAL A C 1
ATOM 667 O O . VAL A 1 81 ? -11.006 2.008 3.959 1.00 98.00 81 VAL A O 1
ATOM 670 N N . CYS A 1 82 ? -12.008 0.410 5.168 1.00 98.31 82 CYS A N 1
ATOM 671 C CA . CYS A 1 82 ? -13.357 0.871 4.830 1.00 98.31 82 CYS A CA 1
ATOM 672 C C . CYS A 1 82 ? -13.873 1.998 5.731 1.00 98.31 82 CYS A C 1
ATOM 674 O O . CYS A 1 82 ? -14.782 2.710 5.325 1.00 98.31 82 CYS A O 1
ATOM 676 N N . GLY A 1 83 ? -13.357 2.144 6.955 1.00 98.19 83 GLY A N 1
ATOM 677 C CA . GLY A 1 83 ? -13.828 3.128 7.936 1.00 98.19 83 GLY A CA 1
ATOM 678 C C . GLY A 1 83 ? -15.261 2.923 8.446 1.00 98.19 83 GLY A C 1
ATOM 679 O O . GLY A 1 83 ? -15.754 3.780 9.167 1.00 98.19 83 GLY A O 1
ATOM 680 N N . LYS A 1 84 ? -15.932 1.823 8.071 1.00 98.50 84 LYS A N 1
ATOM 681 C CA . LYS A 1 84 ? -17.365 1.583 8.342 1.00 98.50 84 LYS A CA 1
ATOM 682 C C . LYS A 1 84 ? -17.613 0.565 9.455 1.00 98.50 84 LYS A C 1
ATOM 684 O O . LYS A 1 84 ? -18.445 0.778 10.324 1.00 98.50 84 LYS A O 1
ATOM 689 N N . ARG A 1 85 ? -16.908 -0.567 9.411 1.00 98.56 85 ARG A N 1
ATOM 690 C CA . ARG A 1 85 ? -17.122 -1.717 10.308 1.00 98.56 85 ARG A CA 1
ATOM 691 C C . ARG A 1 85 ? -16.073 -1.762 11.412 1.00 98.56 85 ARG A C 1
ATOM 693 O O . ARG A 1 85 ? -14.945 -1.312 11.191 1.00 98.56 85 ARG A O 1
ATOM 700 N N . LYS A 1 86 ? -16.426 -2.363 12.552 1.00 98.62 86 LYS A N 1
ATOM 701 C CA . LYS A 1 86 ? -15.485 -2.607 13.651 1.00 98.62 86 LYS A CA 1
ATOM 702 C C . LYS A 1 86 ? -14.322 -3.503 13.207 1.00 98.62 86 LYS A C 1
ATOM 704 O O . LYS A 1 86 ? -14.477 -4.348 12.317 1.00 98.62 86 LYS A O 1
ATOM 709 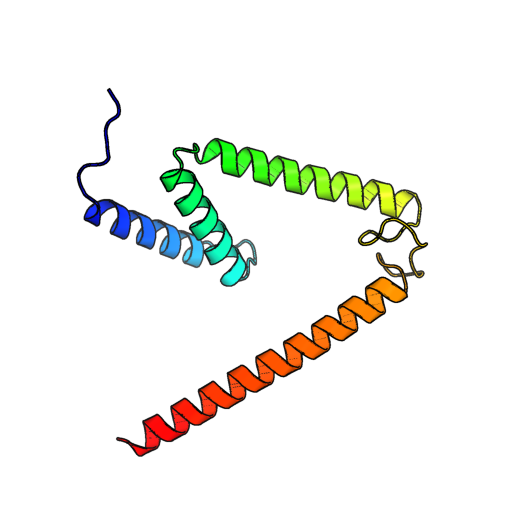N N . VAL A 1 87 ? -13.147 -3.287 13.790 1.00 98.62 87 VAL A N 1
ATOM 710 C CA . VAL A 1 87 ? -11.987 -4.171 13.607 1.00 98.62 87 VAL A CA 1
ATOM 711 C C . VAL A 1 87 ? -12.216 -5.514 14.295 1.00 98.62 87 VAL A C 1
ATOM 713 O O . VAL A 1 87 ? -12.933 -5.597 15.289 1.00 98.62 87 VAL A O 1
ATOM 716 N N . VAL A 1 88 ? -11.606 -6.569 13.756 1.00 98.19 88 VAL A N 1
ATOM 717 C CA . VAL A 1 88 ? -11.533 -7.866 14.443 1.00 98.19 88 VAL A CA 1
ATOM 718 C C . VAL A 1 88 ? -10.461 -7.765 15.539 1.00 98.19 88 VAL A C 1
ATOM 720 O O . VAL A 1 88 ? -9.404 -7.198 15.251 1.00 98.19 88 VAL A O 1
ATOM 723 N N . PRO A 1 89 ? -10.678 -8.294 16.760 1.00 97.75 89 PRO A N 1
ATOM 724 C CA . PRO A 1 89 ? -9.656 -8.307 17.808 1.00 97.75 89 PRO A CA 1
ATOM 725 C C . PRO A 1 89 ? -8.320 -8.869 17.302 1.00 97.75 89 PRO A C 1
ATOM 727 O O . PRO A 1 89 ? -8.296 -9.899 16.632 1.00 97.75 89 PRO A O 1
ATOM 730 N N . GLY A 1 90 ? -7.219 -8.159 17.568 1.00 97.50 90 GLY A N 1
ATOM 731 C CA . GLY A 1 90 ? -5.879 -8.506 17.072 1.00 97.50 90 GLY A CA 1
ATOM 732 C C . GLY A 1 90 ? -5.559 -8.038 15.645 1.00 97.50 90 GLY A C 1
ATOM 733 O O . GLY A 1 90 ? -4.442 -8.228 15.175 1.00 97.50 90 GLY A O 1
ATOM 734 N N . TYR A 1 91 ? -6.496 -7.390 14.944 1.00 98.00 91 TYR A N 1
ATOM 735 C CA . TYR A 1 91 ? -6.298 -6.921 13.571 1.00 98.00 91 TYR A CA 1
ATOM 736 C C . TYR A 1 91 ? -6.643 -5.440 13.403 1.00 98.00 91 TYR A C 1
ATOM 738 O O . TYR A 1 91 ? -7.401 -4.847 14.161 1.00 98.00 91 TYR A O 1
ATOM 746 N N . THR A 1 92 ? -6.130 -4.835 12.329 1.00 98.38 92 THR A N 1
ATOM 747 C CA . THR A 1 92 ? -6.434 -3.440 11.946 1.00 98.38 92 THR A CA 1
ATOM 748 C C . THR A 1 92 ? -7.595 -3.325 10.948 1.00 98.38 92 THR A C 1
ATOM 750 O O . THR A 1 92 ? -8.023 -2.227 10.578 1.00 98.38 92 THR A O 1
ATOM 753 N N . ARG A 1 93 ? -8.119 -4.460 10.470 1.00 98.50 93 ARG A N 1
ATOM 754 C CA . ARG A 1 93 ? -9.138 -4.543 9.414 1.00 98.50 93 ARG A CA 1
ATOM 755 C C . ARG A 1 93 ? -10.374 -5.298 9.906 1.00 98.50 93 ARG A C 1
ATOM 757 O O . ARG A 1 93 ? -10.275 -6.184 10.749 1.00 98.50 93 ARG A O 1
ATOM 764 N N . CYS A 1 94 ? -11.541 -4.955 9.357 1.00 98.69 94 CYS A N 1
ATOM 765 C CA . CYS A 1 94 ? -12.757 -5.750 9.548 1.00 98.69 94 CYS A CA 1
ATOM 766 C C . CYS A 1 94 ? -12.669 -7.066 8.763 1.00 98.69 94 CYS A C 1
ATOM 768 O O . CYS A 1 94 ? -11.924 -7.143 7.783 1.00 98.69 94 CYS A O 1
ATOM 770 N N . ARG A 1 95 ? -13.476 -8.062 9.150 1.00 98.50 95 ARG A N 1
ATOM 771 C CA . ARG A 1 95 ? -13.518 -9.399 8.533 1.00 98.50 95 ARG A CA 1
ATOM 772 C C . ARG A 1 95 ? -13.600 -9.355 7.003 1.00 98.50 95 ARG A C 1
ATOM 774 O O . ARG A 1 95 ? -12.710 -9.858 6.336 1.00 98.50 95 ARG A O 1
ATOM 781 N N . ALA A 1 96 ? -14.571 -8.634 6.450 1.00 98.50 96 ALA A N 1
ATOM 782 C CA . ALA A 1 96 ? -14.750 -8.555 4.999 1.00 98.50 96 ALA A CA 1
ATOM 783 C C . ALA A 1 96 ? -13.557 -7.915 4.259 1.00 98.50 96 ALA A C 1
ATOM 785 O O . ALA A 1 96 ? -13.173 -8.374 3.191 1.00 98.50 96 ALA A O 1
ATOM 786 N N . CYS A 1 97 ? -12.931 -6.867 4.814 1.00 98.56 97 CYS A N 1
ATOM 787 C CA . CYS A 1 97 ? -11.727 -6.285 4.202 1.00 98.56 97 CYS A CA 1
ATOM 788 C C . CYS A 1 97 ? -10.493 -7.188 4.357 1.00 98.56 97 CYS A C 1
ATOM 790 O O . CYS A 1 97 ? -9.530 -7.021 3.612 1.00 98.56 97 CYS A O 1
ATOM 792 N N . ARG A 1 98 ? -10.481 -8.096 5.340 1.00 97.94 98 ARG A N 1
ATOM 793 C CA . ARG A 1 98 ? -9.443 -9.125 5.454 1.00 97.94 98 ARG A CA 1
ATOM 794 C C . ARG A 1 98 ? -9.631 -10.207 4.402 1.00 97.94 98 ARG A C 1
ATOM 796 O O . ARG A 1 98 ? -8.686 -10.461 3.672 1.00 97.94 98 ARG A O 1
ATOM 803 N N . GLU A 1 99 ? -10.836 -10.750 4.275 1.00 98.12 99 GLU A N 1
ATOM 804 C CA . GLU A 1 99 ? -11.177 -11.760 3.263 1.00 98.12 99 GLU A CA 1
ATOM 805 C C . GLU A 1 99 ? -10.898 -11.240 1.842 1.00 98.12 99 GLU A C 1
ATOM 807 O O . GLU A 1 99 ? -10.292 -11.932 1.031 1.00 98.12 99 GLU A O 1
ATOM 812 N N . ASP A 1 100 ? -11.246 -9.981 1.557 1.00 97.69 100 ASP A N 1
ATOM 813 C CA . ASP A 1 100 ? -10.930 -9.316 0.286 1.00 97.69 100 ASP A CA 1
ATOM 814 C C . ASP A 1 100 ? -9.415 -9.191 0.043 1.00 97.69 100 ASP A C 1
ATOM 816 O O . ASP A 1 100 ? -8.929 -9.460 -1.056 1.00 97.69 100 ASP A O 1
ATOM 820 N N . ALA A 1 101 ? -8.648 -8.826 1.075 1.00 95.38 101 ALA A N 1
ATOM 821 C CA . ALA A 1 101 ? -7.195 -8.738 0.978 1.00 95.38 101 ALA A CA 1
ATOM 822 C C . ALA A 1 101 ? -6.534 -10.113 0.800 1.00 95.38 101 ALA A C 1
ATOM 824 O O . ALA A 1 101 ? -5.594 -10.240 0.021 1.00 95.38 101 ALA A O 1
ATOM 825 N N . GLU A 1 102 ? -7.029 -11.137 1.493 1.00 96.12 102 GLU A N 1
ATOM 826 C CA . GLU A 1 102 ? -6.576 -12.521 1.349 1.00 96.12 102 GLU A CA 1
ATOM 827 C C . GLU A 1 102 ? -6.911 -13.064 -0.046 1.00 96.12 102 GLU A C 1
ATOM 829 O 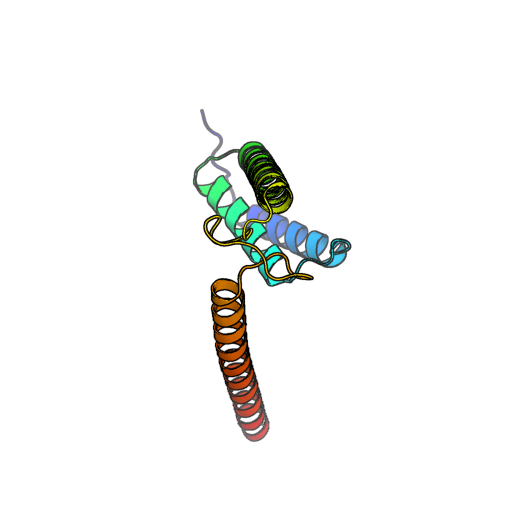O . GLU A 1 102 ? -6.062 -13.707 -0.661 1.00 96.12 102 GLU A O 1
ATOM 834 N N . ARG A 1 103 ? -8.093 -12.743 -0.594 1.00 97.56 103 ARG A N 1
ATOM 835 C CA . ARG A 1 103 ? -8.461 -13.084 -1.976 1.00 97.56 103 ARG A CA 1
ATOM 836 C C . ARG A 1 103 ? -7.494 -12.461 -2.981 1.00 97.56 103 ARG A C 1
ATOM 838 O O . ARG A 1 103 ? -6.912 -13.193 -3.775 1.00 97.56 103 ARG A O 1
ATOM 845 N N . ARG A 1 104 ? -7.256 -11.145 -2.895 1.00 94.44 104 ARG A N 1
ATOM 846 C CA . ARG A 1 104 ? -6.286 -10.458 -3.767 1.00 94.44 104 ARG A CA 1
ATOM 847 C C . ARG A 1 104 ? -4.887 -11.042 -3.627 1.00 94.44 104 ARG A C 1
ATOM 849 O O . ARG A 1 104 ? -4.213 -11.222 -4.630 1.00 94.44 104 ARG A O 1
ATOM 856 N N . ARG A 1 105 ? -4.448 -11.366 -2.405 1.00 90.94 105 ARG A N 1
ATOM 857 C CA . ARG A 1 105 ? -3.143 -12.004 -2.182 1.00 90.94 105 ARG A CA 1
ATOM 858 C C . ARG A 1 105 ? -3.039 -13.323 -2.949 1.00 90.94 105 ARG A C 1
ATOM 860 O O . ARG A 1 105 ? -2.083 -13.500 -3.684 1.00 90.94 105 ARG A O 1
ATOM 867 N N . ARG A 1 106 ? -4.057 -14.187 -2.870 1.00 93.94 106 ARG A N 1
ATOM 868 C CA . ARG A 1 106 ? -4.093 -15.446 -3.635 1.00 93.94 106 ARG A CA 1
ATOM 869 C C . ARG A 1 106 ? -4.078 -15.215 -5.147 1.00 93.94 106 ARG A C 1
ATOM 871 O O . ARG A 1 106 ? -3.450 -15.981 -5.866 1.00 93.94 106 ARG A O 1
ATOM 878 N N . GLU A 1 107 ? -4.785 -14.199 -5.640 1.00 92.75 107 GLU A N 1
ATOM 879 C CA . GLU A 1 107 ? -4.751 -13.820 -7.061 1.00 92.75 107 GLU A CA 1
ATOM 880 C C . GLU A 1 107 ? -3.342 -13.381 -7.482 1.00 92.75 107 GLU A C 1
ATOM 882 O O . GLU A 1 107 ? -2.835 -13.858 -8.494 1.00 92.75 107 GLU A O 1
ATOM 887 N N . TYR A 1 108 ? -2.676 -12.553 -6.674 1.00 85.69 108 TYR A N 1
ATOM 888 C CA . TYR A 1 108 ? -1.284 -12.168 -6.904 1.00 85.69 108 TYR A CA 1
ATOM 889 C C . TYR A 1 108 ? -0.331 -13.361 -6.858 1.00 85.69 108 TYR A C 1
ATOM 891 O O . TYR A 1 108 ? 0.506 -13.473 -7.744 1.00 85.69 108 TYR A O 1
ATOM 899 N N . ASP A 1 109 ? -0.478 -14.268 -5.891 1.00 86.94 109 ASP A N 1
ATOM 900 C CA . ASP A 1 109 ? 0.365 -15.463 -5.778 1.00 86.94 109 ASP A CA 1
ATOM 901 C C . ASP A 1 109 ? 0.215 -16.359 -7.022 1.00 86.94 109 ASP A C 1
ATOM 903 O O . ASP A 1 109 ? 1.202 -16.869 -7.552 1.00 86.94 109 ASP A O 1
ATOM 907 N N . LYS A 1 110 ? -1.009 -16.488 -7.560 1.00 92.31 110 LYS A N 1
ATOM 908 C CA . LYS A 1 110 ? -1.264 -17.189 -8.830 1.00 92.31 110 LYS A CA 1
ATOM 909 C C . LYS A 1 110 ? -0.591 -16.499 -10.016 1.00 92.31 110 LYS A C 1
ATOM 911 O O . LYS A 1 110 ? 0.029 -17.175 -10.832 1.00 92.31 110 LYS A O 1
ATOM 916 N N . LEU A 1 111 ? -0.710 -15.173 -10.121 1.00 90.31 111 LEU A N 1
ATOM 917 C CA . LEU A 1 111 ? -0.078 -14.405 -11.199 1.00 90.31 111 LEU A CA 1
ATOM 918 C C . LEU A 1 111 ? 1.449 -14.481 -11.113 1.00 90.31 111 LEU A C 1
ATOM 920 O O . LEU A 1 111 ? 2.099 -14.720 -12.124 1.00 90.31 111 LEU A O 1
ATOM 924 N N . ALA A 1 112 ? 2.017 -14.343 -9.916 1.00 87.75 112 ALA A N 1
ATOM 925 C CA . ALA A 1 112 ? 3.449 -14.466 -9.681 1.00 87.75 112 ALA A CA 1
ATOM 926 C C . ALA A 1 112 ? 3.955 -15.867 -10.053 1.00 87.75 112 ALA A C 1
ATOM 928 O O . ALA A 1 112 ? 4.948 -15.986 -10.767 1.00 87.75 112 ALA A O 1
ATOM 929 N N . GLY A 1 113 ? 3.231 -16.921 -9.656 1.00 89.62 113 GLY A N 1
ATOM 930 C CA . GLY A 1 113 ? 3.534 -18.293 -10.064 1.00 89.62 113 GLY A CA 1
ATOM 931 C C . GLY A 1 113 ? 3.470 -18.493 -11.582 1.00 89.62 113 GLY A C 1
ATOM 932 O O . GLY A 1 113 ? 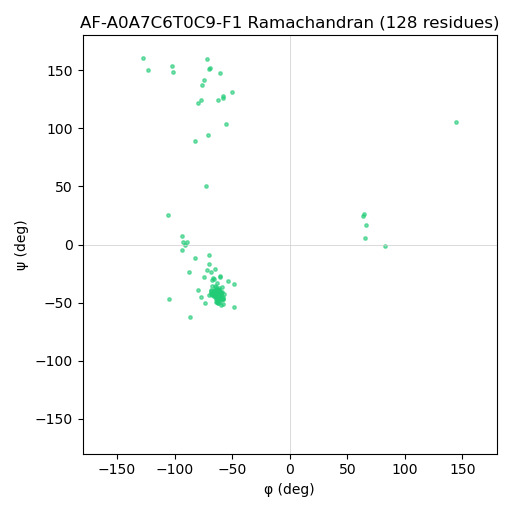4.356 -19.122 -12.158 1.00 89.62 113 GLY A O 1
ATOM 933 N N . ALA A 1 114 ? 2.474 -17.909 -12.254 1.00 87.69 114 ALA A N 1
ATOM 934 C CA . ALA A 1 114 ? 2.349 -17.971 -13.710 1.00 87.69 114 ALA A CA 1
ATOM 935 C C . ALA A 1 114 ? 3.484 -17.227 -14.438 1.00 87.69 114 ALA A C 1
ATOM 937 O O . ALA A 1 114 ? 3.987 -17.714 -15.451 1.00 87.69 114 ALA A O 1
ATOM 938 N N . VAL A 1 115 ? 3.909 -16.069 -13.918 1.00 88.94 115 VAL A N 1
ATOM 939 C CA . VAL A 1 115 ? 5.057 -15.313 -14.445 1.00 88.94 115 VAL A CA 1
ATOM 940 C C . VAL A 1 115 ? 6.346 -16.115 -14.277 1.00 88.94 115 VAL A C 1
ATOM 942 O O . VAL A 1 115 ? 7.081 -16.276 -15.247 1.00 88.94 115 VAL A O 1
ATOM 945 N N . ALA A 1 116 ? 6.582 -16.680 -13.090 1.00 88.81 116 ALA A N 1
ATOM 946 C CA . ALA A 1 116 ? 7.757 -17.509 -12.826 1.00 88.81 116 ALA A CA 1
ATOM 947 C C . ALA A 1 116 ? 7.803 -18.749 -13.736 1.00 88.81 116 ALA A C 1
ATOM 949 O O . ALA A 1 116 ? 8.852 -19.079 -14.285 1.00 88.81 116 ALA A O 1
ATOM 950 N N . TYR A 1 117 ? 6.657 -19.405 -13.958 1.00 87.75 117 TYR A N 1
ATOM 951 C CA . TYR A 1 117 ? 6.553 -20.526 -14.894 1.00 87.75 117 TYR A CA 1
ATOM 952 C C . TYR A 1 117 ? 6.906 -20.118 -16.332 1.00 87.75 117 TYR A C 1
ATOM 954 O O . TYR A 1 117 ? 7.667 -20.819 -16.998 1.00 87.75 117 TYR A O 1
ATOM 962 N N . ARG A 1 118 ? 6.393 -18.972 -16.808 1.00 90.56 118 ARG A N 1
ATOM 963 C CA . ARG A 1 118 ? 6.696 -18.459 -18.152 1.00 90.56 118 ARG A CA 1
ATOM 964 C C . ARG A 1 118 ? 8.190 -18.183 -18.322 1.00 90.56 118 ARG A C 1
ATOM 966 O O . ARG A 1 118 ? 8.773 -18.666 -19.284 1.00 90.56 118 ARG A O 1
ATOM 973 N N . GLN A 1 119 ? 8.797 -17.485 -17.362 1.00 89.88 119 GLN A N 1
ATOM 974 C CA . GLN A 1 119 ? 10.229 -17.174 -17.380 1.00 89.88 119 GLN A CA 1
ATOM 975 C C . GLN A 1 119 ? 11.088 -18.442 -17.409 1.00 89.88 119 GLN A C 1
ATOM 977 O O . GLN A 1 119 ? 12.031 -18.525 -18.189 1.00 89.88 119 GLN A O 1
ATOM 982 N N . LYS A 1 120 ? 10.738 -19.461 -16.611 1.00 91.31 120 LYS A N 1
ATOM 983 C CA . LYS A 1 120 ? 11.447 -20.747 -16.623 1.00 91.31 120 LYS A CA 1
ATOM 984 C C . LYS A 1 120 ? 11.367 -21.427 -17.994 1.00 91.31 120 LYS A C 1
ATOM 986 O O . LYS A 1 120 ? 12.378 -21.895 -18.502 1.00 91.31 120 LYS A O 1
ATOM 991 N N . LYS A 1 121 ? 10.184 -21.445 -18.612 1.00 91.56 121 LYS A N 1
ATOM 992 C CA . LYS A 1 121 ? 9.990 -22.043 -19.939 1.00 91.56 121 LYS A CA 1
ATOM 993 C C . LYS A 1 121 ? 10.761 -21.292 -21.030 1.00 91.56 121 LYS A C 1
ATOM 995 O O . LYS A 1 121 ? 11.332 -21.920 -21.912 1.00 91.56 121 LYS A O 1
ATOM 1000 N N . GLU A 1 122 ? 10.799 -19.963 -20.965 1.00 93.06 122 GLU A N 1
ATOM 1001 C CA . GLU A 1 122 ? 11.610 -19.133 -21.867 1.00 93.06 122 GLU A CA 1
ATOM 1002 C C . GLU A 1 122 ? 13.107 -19.444 -21.716 1.00 93.06 122 GLU A C 1
ATOM 1004 O O . GLU A 1 122 ? 13.798 -19.594 -22.719 1.00 93.06 122 GLU A O 1
ATOM 1009 N N . GLN A 1 123 ? 13.598 -19.620 -20.485 1.00 93.31 123 GLN A N 1
ATOM 1010 C CA . GLN A 1 123 ? 14.984 -20.025 -20.227 1.00 93.31 123 GLN A CA 1
ATOM 1011 C C . GLN A 1 123 ? 15.304 -21.422 -20.779 1.00 93.31 123 GLN A C 1
ATOM 1013 O O . GLN A 1 123 ? 16.360 -21.601 -21.378 1.00 93.31 123 GLN A O 1
ATOM 1018 N N . GLU A 1 124 ? 14.402 -22.395 -20.619 1.00 93.94 124 GLU A N 1
ATOM 1019 C CA . GLU A 1 124 ? 14.558 -23.745 -21.184 1.00 93.94 124 GLU A CA 1
ATOM 1020 C C . GLU A 1 124 ? 14.616 -23.715 -22.719 1.00 93.94 124 GLU A C 1
ATOM 1022 O O . GLU A 1 124 ? 15.484 -24.348 -23.314 1.00 93.94 124 GLU A O 1
ATOM 1027 N N . VAL A 1 125 ? 13.741 -22.934 -23.366 1.00 94.81 125 VAL A N 1
ATOM 1028 C CA . VAL A 1 125 ? 13.757 -22.759 -24.829 1.00 94.81 125 VAL A CA 1
ATOM 1029 C C . VAL A 1 125 ? 15.067 -22.120 -25.288 1.00 94.81 125 VAL A C 1
ATOM 1031 O O . VAL A 1 125 ? 15.694 -22.639 -26.207 1.00 94.81 125 VAL A O 1
ATOM 1034 N N . MET A 1 126 ? 15.506 -21.044 -24.628 1.00 93.50 126 MET A N 1
ATOM 1035 C CA . MET A 1 126 ? 16.770 -20.369 -24.948 1.00 93.50 126 MET A CA 1
ATOM 1036 C C . MET A 1 126 ? 17.986 -21.289 -24.768 1.00 93.50 126 MET A C 1
ATOM 1038 O O . MET A 1 126 ? 18.919 -21.228 -25.566 1.00 93.50 126 MET A O 1
ATOM 1042 N N . ALA A 1 127 ? 17.977 -22.158 -23.752 1.00 93.62 127 ALA A N 1
ATOM 1043 C CA . ALA A 1 127 ? 19.053 -23.117 -23.509 1.00 93.62 127 ALA A CA 1
ATOM 1044 C C . ALA A 1 127 ? 19.142 -24.204 -24.592 1.00 93.62 127 ALA A C 1
ATOM 1046 O O . ALA A 1 127 ? 20.233 -24.686 -24.871 1.00 93.62 127 ALA A O 1
ATOM 1047 N N . CYS A 1 128 ? 18.020 -24.579 -25.214 1.00 87.00 128 CYS A N 1
ATOM 1048 C CA . CYS A 1 128 ? 17.994 -25.560 -26.303 1.00 87.00 128 CYS A CA 1
ATOM 1049 C C . CYS A 1 128 ? 18.335 -24.975 -27.683 1.00 87.00 128 CYS A C 1
ATOM 1051 O O . CYS A 1 128 ? 18.507 -25.737 -28.630 1.00 87.00 128 CYS A O 1
ATOM 1053 N N . THR A 1 129 ? 18.390 -23.648 -27.823 1.00 92.00 129 THR A N 1
ATOM 1054 C CA . THR A 1 129 ? 18.728 -22.971 -29.089 1.00 92.00 129 THR A CA 1
ATOM 1055 C C . THR A 1 129 ? 20.217 -22.640 -29.252 1.00 92.00 129 THR A C 1
ATOM 1057 O O . THR A 1 129 ? 20.582 -22.032 -30.257 1.00 92.00 129 THR A O 1
ATOM 1060 N N . LEU A 1 130 ? 21.055 -23.016 -28.280 1.00 85.94 130 LEU A N 1
ATOM 1061 C CA . LEU A 1 130 ? 22.517 -22.866 -28.289 1.00 85.94 130 LEU A CA 1
ATOM 1062 C C . LEU A 1 130 ? 23.193 -24.202 -28.613 1.00 85.94 130 LEU A C 1
ATOM 1064 O O . LEU A 1 130 ? 24.207 -24.164 -29.341 1.00 85.94 130 LEU A O 1
#